Protein AF-A0A533WMK9-F1 (afdb_monomer_lite)

Sequence (135 aa):
MESVHTLSLPVVQEENVCLPLVINAVSKYWGIDLPMTEAIKIAKKYPGIKGSVLIEGVELAERHGLASVISNLSLKELRKMIDMGVPPIVILPGLRDVVQHASLVIGYDELERTIFHYIPEPDKIGAIPEEKFDK

Structure (mmCIF, N/CA/C/O backbone):
data_AF-A0A533WMK9-F1
#
_entry.id   AF-A0A533WMK9-F1
#
loop_
_atom_site.group_PDB
_atom_site.id
_atom_site.type_symbol
_atom_site.label_atom_id
_atom_site.label_alt_id
_atom_site.label_comp_id
_atom_site.label_asym_id
_atom_site.label_entity_id
_atom_site.label_seq_id
_atom_site.pdbx_PDB_ins_code
_atom_site.Cartn_x
_atom_site.Cartn_y
_atom_site.Cartn_z
_atom_site.occupancy
_atom_site.B_iso_or_equiv
_atom_site.auth_seq_id
_atom_site.auth_comp_id
_atom_site.auth_asym_id
_atom_site.auth_atom_id
_atom_site.pdbx_PDB_model_num
ATOM 1 N N . MET A 1 1 ? -10.144 -8.126 22.663 1.00 56.22 1 MET A N 1
ATOM 2 C CA . MET A 1 1 ? -9.870 -7.755 21.263 1.00 56.22 1 MET A CA 1
ATOM 3 C C . MET A 1 1 ? -8.768 -6.729 21.320 1.00 56.22 1 MET A C 1
ATOM 5 O O . MET A 1 1 ? -8.834 -5.867 22.191 1.00 56.22 1 MET A O 1
ATOM 9 N N . GLU A 1 2 ? -7.721 -6.902 20.523 1.00 69.50 2 GLU A N 1
ATOM 10 C CA . GLU A 1 2 ? -6.694 -5.869 20.386 1.00 69.50 2 GLU A CA 1
ATOM 11 C C . GLU A 1 2 ? -7.367 -4.625 19.791 1.00 69.50 2 GLU A C 1
ATOM 13 O O . GLU A 1 2 ? -8.202 -4.752 18.905 1.00 69.50 2 GLU A O 1
ATOM 18 N N . SER A 1 3 ? -7.108 -3.441 20.345 1.00 86.38 3 SER A N 1
ATOM 19 C CA . SER A 1 3 ? -7.673 -2.179 19.837 1.00 86.38 3 SER A CA 1
ATOM 20 C C . SER A 1 3 ? -6.887 -1.620 18.653 1.00 86.38 3 SER A C 1
ATOM 22 O O . SER A 1 3 ? -7.354 -0.712 17.968 1.00 86.38 3 SER A O 1
ATOM 24 N N . VAL A 1 4 ? -5.685 -2.156 18.443 1.00 93.56 4 VAL A N 1
ATOM 25 C CA . VAL A 1 4 ? -4.731 -1.771 17.411 1.00 93.56 4 VAL A CA 1
ATOM 26 C C . VAL A 1 4 ? -4.588 -2.938 16.454 1.00 93.56 4 VAL A C 1
ATOM 28 O O . VAL A 1 4 ? -4.232 -4.038 16.864 1.00 93.56 4 VAL A O 1
ATOM 31 N N . HIS A 1 5 ? -4.853 -2.679 15.182 1.00 95.69 5 HIS A N 1
ATOM 32 C CA . HIS A 1 5 ? -4.742 -3.655 14.109 1.00 95.69 5 HIS A CA 1
ATOM 33 C C . HIS A 1 5 ? -3.706 -3.143 13.117 1.00 95.69 5 HIS A C 1
ATOM 35 O O . HIS A 1 5 ? -3.853 -2.038 12.594 1.00 95.69 5 HIS A O 1
ATOM 41 N N . THR A 1 6 ? -2.648 -3.915 12.864 1.00 95.06 6 THR A N 1
ATOM 42 C CA . THR A 1 6 ? -1.576 -3.524 11.940 1.00 95.06 6 THR A CA 1
ATOM 43 C C . THR A 1 6 ? -1.078 -4.695 11.101 1.00 95.06 6 THR A C 1
ATOM 45 O O . THR A 1 6 ? -1.020 -5.842 11.539 1.00 95.06 6 THR A O 1
ATOM 48 N N . LEU A 1 7 ? -0.691 -4.382 9.869 1.00 95.44 7 LEU A N 1
ATOM 49 C CA . LEU A 1 7 ? -0.031 -5.271 8.929 1.00 95.44 7 LEU A CA 1
ATOM 50 C C . LEU A 1 7 ? 1.461 -4.947 8.913 1.00 95.44 7 LEU A C 1
ATOM 52 O O . LEU A 1 7 ? 1.860 -3.784 8.830 1.00 95.44 7 LEU A O 1
ATOM 56 N N . SER A 1 8 ? 2.293 -5.985 8.968 1.00 92.44 8 SER A N 1
ATOM 57 C CA . SER A 1 8 ? 3.740 -5.842 8.817 1.00 92.44 8 SER A CA 1
ATOM 58 C C . SER A 1 8 ? 4.096 -5.860 7.335 1.00 92.44 8 SER A C 1
ATOM 60 O O . SER A 1 8 ? 3.873 -6.860 6.651 1.00 92.44 8 SER A O 1
ATOM 62 N N . LEU A 1 9 ? 4.615 -4.740 6.832 1.00 92.81 9 LEU A N 1
ATOM 63 C CA . LEU A 1 9 ? 5.052 -4.602 5.447 1.00 92.81 9 LEU A CA 1
ATOM 64 C C . LEU A 1 9 ? 6.577 -4.478 5.370 1.00 92.81 9 LEU A C 1
ATOM 66 O O . LEU A 1 9 ? 7.196 -3.904 6.268 1.00 92.81 9 LEU A O 1
ATOM 70 N N . PRO A 1 10 ? 7.195 -4.972 4.285 1.00 92.31 10 PRO A N 1
ATOM 71 C CA . PRO A 1 10 ? 8.627 -4.827 4.080 1.00 92.31 10 PRO A CA 1
ATOM 72 C C . PRO A 1 10 ? 9.009 -3.359 3.863 1.00 92.31 10 PRO A C 1
ATOM 74 O O . PRO A 1 10 ? 8.262 -2.584 3.262 1.00 92.31 10 PRO A O 1
ATOM 77 N N . VAL A 1 11 ? 10.207 -2.978 4.307 1.00 91.12 11 VAL A N 1
ATOM 78 C CA . VAL A 1 11 ? 10.791 -1.664 3.998 1.00 91.12 11 VAL A CA 1
ATOM 79 C C . VAL A 1 11 ? 11.280 -1.666 2.550 1.00 91.12 11 VAL A C 1
ATOM 81 O O . VAL A 1 11 ? 12.059 -2.534 2.155 1.00 91.12 11 VAL A O 1
ATOM 84 N N . VAL A 1 12 ? 10.832 -0.690 1.760 1.00 91.06 12 VAL A N 1
ATOM 85 C CA . VAL A 1 12 ? 11.172 -0.563 0.340 1.00 91.06 12 VAL A CA 1
ATOM 86 C C . VAL A 1 12 ? 11.803 0.795 0.077 1.00 91.06 12 VAL A C 1
ATOM 88 O O . VAL A 1 12 ? 11.227 1.820 0.418 1.00 91.06 12 VAL A O 1
ATOM 91 N N . GLN A 1 13 ? 12.980 0.795 -0.550 1.00 84.88 13 GLN A N 1
ATOM 92 C CA . GLN A 1 13 ? 13.720 2.018 -0.902 1.00 84.88 13 GLN A CA 1
ATOM 93 C C . GLN A 1 13 ? 13.758 2.276 -2.413 1.00 84.88 13 GLN A C 1
ATOM 95 O O . GLN A 1 13 ? 14.160 3.346 -2.859 1.00 84.88 13 GLN A O 1
ATOM 100 N N . GLU A 1 14 ? 13.364 1.285 -3.208 1.00 84.50 14 GLU A N 1
ATOM 101 C CA . GLU A 1 14 ? 13.400 1.358 -4.660 1.00 84.50 14 GLU A CA 1
ATOM 102 C C . GLU A 1 14 ? 12.060 1.853 -5.199 1.00 84.50 14 GLU A C 1
ATOM 104 O O . GLU A 1 14 ? 11.026 1.202 -5.024 1.00 84.50 14 GLU A O 1
ATOM 109 N N . GLU A 1 15 ? 12.094 2.980 -5.904 1.00 86.19 15 GLU A N 1
ATOM 110 C CA . GLU A 1 15 ? 10.936 3.530 -6.595 1.00 86.19 15 GLU A CA 1
ATOM 111 C C . GLU A 1 15 ? 11.285 4.012 -8.002 1.00 86.19 15 GLU A C 1
ATOM 113 O O . GLU A 1 15 ? 12.430 4.318 -8.347 1.00 86.19 15 GLU A O 1
ATOM 118 N N . ASN A 1 16 ? 10.257 4.079 -8.833 1.00 89.38 16 ASN A N 1
ATOM 119 C CA . ASN A 1 16 ? 10.305 4.657 -10.158 1.00 89.38 16 ASN A CA 1
ATOM 120 C C . ASN A 1 16 ? 8.960 5.322 -10.455 1.00 89.38 16 ASN A C 1
ATOM 122 O O . ASN A 1 16 ? 7.935 4.952 -9.891 1.00 89.38 16 ASN A O 1
ATOM 126 N N . VAL A 1 17 ? 8.939 6.255 -11.404 1.00 87.88 17 VAL A N 1
ATOM 127 C CA . VAL A 1 17 ? 7.702 6.905 -11.859 1.00 87.88 17 VAL A CA 1
ATOM 128 C C . VAL A 1 17 ? 6.608 5.893 -12.255 1.00 87.88 17 VAL A C 1
ATOM 130 O O . VAL A 1 17 ? 5.436 6.139 -11.991 1.00 87.88 17 VAL A O 1
ATOM 133 N N . CYS A 1 18 ? 6.984 4.738 -12.816 1.00 90.81 18 CYS A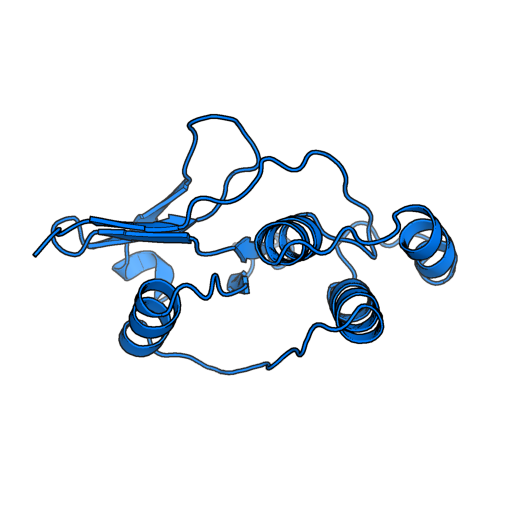 N 1
ATOM 134 C CA . CYS A 1 18 ? 6.093 3.632 -13.185 1.00 90.81 18 CYS A CA 1
ATOM 135 C C . CYS A 1 18 ? 6.141 2.443 -12.206 1.00 90.81 18 CYS A C 1
ATOM 137 O O . CYS A 1 18 ? 5.456 1.454 -12.426 1.00 90.81 18 CYS A O 1
ATOM 139 N N . LEU A 1 19 ? 6.925 2.524 -11.127 1.00 91.81 19 LEU A N 1
ATOM 140 C CA . LEU A 1 19 ? 6.864 1.597 -9.991 1.00 91.81 19 LEU A CA 1
ATOM 141 C C . LEU A 1 19 ? 6.879 2.415 -8.694 1.00 91.81 19 LEU A C 1
ATOM 143 O O . LEU A 1 19 ? 7.922 2.529 -8.043 1.00 91.81 19 LEU A O 1
ATOM 147 N N . PRO A 1 20 ? 5.743 3.045 -8.346 1.00 92.25 20 PRO A N 1
ATOM 148 C CA . PRO A 1 20 ? 5.642 3.837 -7.134 1.00 92.25 20 PRO A CA 1
ATOM 149 C C . PRO A 1 20 ? 5.888 2.975 -5.905 1.00 92.25 20 PRO A C 1
ATOM 151 O O . PRO A 1 20 ? 5.534 1.792 -5.873 1.00 92.25 20 PRO A O 1
ATOM 154 N N . LEU A 1 21 ? 6.423 3.597 -4.863 1.00 92.94 21 LEU A N 1
ATOM 155 C CA . LEU A 1 21 ? 6.811 2.911 -3.640 1.00 92.94 21 LEU A CA 1
ATOM 156 C C . LEU A 1 21 ? 5.665 2.087 -3.021 1.00 92.94 21 LEU A C 1
ATOM 158 O O . LEU A 1 21 ? 5.880 0.948 -2.615 1.00 92.94 21 LEU A O 1
ATOM 162 N N . VAL A 1 22 ? 4.434 2.610 -3.034 1.00 94.00 22 VAL A N 1
ATOM 163 C CA . VAL A 1 22 ? 3.246 1.900 -2.521 1.00 94.00 22 VAL A CA 1
ATOM 164 C C . VAL A 1 22 ? 2.929 0.613 -3.290 1.00 94.00 22 VAL A C 1
ATOM 166 O O . VAL A 1 22 ? 2.542 -0.378 -2.679 1.00 94.00 22 VAL A O 1
ATOM 169 N N . ILE A 1 23 ? 3.142 0.588 -4.610 1.00 95.69 23 ILE A N 1
ATOM 170 C CA . ILE A 1 23 ? 2.934 -0.611 -5.437 1.00 95.69 23 ILE A CA 1
ATOM 171 C C . ILE A 1 23 ? 4.020 -1.641 -5.137 1.00 95.69 23 ILE A C 1
ATOM 173 O O . ILE A 1 23 ? 3.726 -2.824 -4.966 1.00 95.69 23 ILE A O 1
ATOM 177 N N . ASN A 1 24 ? 5.273 -1.193 -5.034 1.00 95.69 24 ASN A N 1
ATOM 178 C CA . ASN A 1 24 ? 6.399 -2.071 -4.731 1.00 95.69 24 ASN A CA 1
ATOM 179 C C . ASN A 1 24 ? 6.260 -2.691 -3.324 1.00 95.69 24 ASN A C 1
ATOM 181 O O . ASN A 1 24 ? 6.438 -3.895 -3.154 1.00 95.69 24 ASN A O 1
ATOM 185 N N . ALA A 1 25 ? 5.845 -1.897 -2.331 1.00 95.56 25 ALA A N 1
ATOM 186 C CA . ALA A 1 25 ? 5.595 -2.360 -0.967 1.00 95.56 25 ALA A CA 1
ATOM 187 C C . ALA A 1 25 ? 4.470 -3.406 -0.890 1.00 95.56 25 ALA A C 1
ATOM 189 O O . ALA A 1 25 ? 4.673 -4.463 -0.293 1.00 95.56 25 ALA A O 1
ATOM 190 N N . VAL A 1 26 ? 3.319 -3.161 -1.534 1.00 96.06 26 VAL A N 1
ATOM 191 C CA . VAL A 1 26 ? 2.221 -4.148 -1.598 1.00 96.06 26 VAL A CA 1
ATOM 192 C C . VAL A 1 26 ? 2.648 -5.415 -2.332 1.00 96.06 26 VAL A C 1
ATOM 194 O O . VAL A 1 26 ? 2.317 -6.515 -1.900 1.00 96.06 26 VAL A O 1
ATOM 197 N N . SER A 1 27 ? 3.408 -5.291 -3.419 1.00 96.62 27 SER A N 1
ATOM 198 C CA . SER A 1 27 ? 3.845 -6.461 -4.188 1.00 96.62 27 SER A CA 1
ATOM 199 C C . SER A 1 27 ? 4.767 -7.353 -3.364 1.00 96.62 27 SER A C 1
ATOM 201 O O . SER A 1 27 ? 4.531 -8.556 -3.258 1.00 96.62 27 SER A O 1
ATOM 203 N N . LYS A 1 28 ? 5.746 -6.756 -2.675 1.00 96.12 28 LYS A N 1
ATOM 204 C CA . LYS A 1 28 ? 6.637 -7.491 -1.772 1.00 96.12 28 LYS A CA 1
ATOM 205 C C . LYS A 1 28 ? 5.905 -8.072 -0.562 1.00 96.12 28 LYS A C 1
ATOM 207 O O . LYS A 1 28 ? 6.271 -9.158 -0.123 1.00 96.12 28 LYS A O 1
ATOM 212 N N . TYR A 1 29 ? 4.869 -7.403 -0.047 1.00 96.31 29 TYR A N 1
ATOM 213 C CA . TYR A 1 29 ? 4.000 -7.961 0.999 1.00 96.31 29 TYR A CA 1
ATOM 214 C C . TYR A 1 29 ? 3.362 -9.291 0.562 1.00 96.31 29 TYR A C 1
ATOM 216 O O . TYR A 1 29 ? 3.304 -10.234 1.347 1.00 96.31 29 TYR A O 1
ATOM 224 N N . TRP A 1 30 ? 2.983 -9.407 -0.713 1.00 96.25 30 TRP A N 1
ATOM 225 C CA . TRP A 1 30 ? 2.472 -10.646 -1.310 1.00 96.25 30 TRP A CA 1
ATOM 226 C C . TRP A 1 30 ? 3.561 -11.594 -1.840 1.00 96.25 30 TRP A C 1
ATOM 228 O O . TRP A 1 30 ? 3.248 -12.578 -2.507 1.00 96.25 30 TRP A O 1
ATOM 238 N N . GLY A 1 31 ? 4.838 -11.330 -1.548 1.00 95.94 31 GLY A N 1
ATOM 239 C CA . GLY A 1 31 ? 5.958 -12.170 -1.980 1.00 95.94 31 GLY A CA 1
ATOM 240 C C . GLY A 1 31 ? 6.312 -12.043 -3.464 1.00 95.94 31 GLY A C 1
ATOM 241 O O . GLY A 1 31 ? 6.929 -12.950 -4.019 1.00 95.94 31 GLY A O 1
ATOM 242 N N . ILE A 1 32 ? 5.922 -10.943 -4.115 1.00 96.31 32 ILE A N 1
ATOM 243 C CA . ILE A 1 32 ? 6.196 -10.676 -5.530 1.00 96.31 32 ILE A CA 1
ATOM 244 C C . ILE A 1 32 ? 7.221 -9.548 -5.653 1.00 96.31 32 ILE A C 1
ATOM 246 O O . ILE A 1 32 ? 6.970 -8.404 -5.270 1.00 96.31 32 ILE A O 1
ATOM 250 N N . ASP A 1 33 ? 8.371 -9.866 -6.242 1.00 95.12 33 ASP A N 1
ATOM 251 C CA . ASP A 1 33 ? 9.398 -8.888 -6.594 1.00 95.12 33 ASP A CA 1
ATOM 252 C C . ASP A 1 33 ? 9.169 -8.367 -8.018 1.00 95.12 33 ASP A C 1
ATOM 254 O O . ASP A 1 33 ? 9.386 -9.076 -9.004 1.00 95.12 33 ASP A O 1
ATOM 258 N N . LEU A 1 34 ? 8.737 -7.109 -8.133 1.00 96.00 34 LEU A N 1
ATOM 259 C CA . LEU A 1 34 ? 8.524 -6.473 -9.432 1.00 96.00 34 LEU A CA 1
ATOM 260 C C . LEU A 1 34 ? 9.849 -6.003 -10.056 1.00 96.00 34 LEU A C 1
ATOM 262 O O . LEU A 1 34 ? 10.669 -5.371 -9.382 1.00 96.00 34 LEU A O 1
ATOM 266 N N . PRO A 1 35 ? 10.076 -6.250 -11.358 1.00 94.88 35 PRO A N 1
ATOM 267 C CA . PRO A 1 35 ? 11.337 -5.920 -12.004 1.00 94.88 35 PRO A CA 1
ATOM 268 C C . PRO A 1 35 ? 11.477 -4.413 -12.253 1.00 94.88 35 PRO A C 1
ATOM 270 O O . PRO A 1 35 ? 10.914 -3.856 -13.197 1.00 94.88 35 PRO A O 1
ATOM 273 N N . MET A 1 36 ? 12.354 -3.756 -11.486 1.00 94.06 36 MET A N 1
ATOM 274 C CA . MET A 1 36 ? 12.690 -2.335 -11.672 1.00 94.06 36 MET A CA 1
ATOM 275 C C . MET A 1 36 ? 13.158 -2.012 -13.104 1.00 94.06 36 MET A C 1
ATOM 277 O O . MET A 1 36 ? 12.880 -0.946 -13.652 1.00 94.06 36 MET A O 1
ATOM 281 N N . THR A 1 37 ? 13.839 -2.956 -13.761 1.00 95.56 37 THR A N 1
ATOM 282 C CA . THR A 1 37 ? 14.294 -2.786 -15.151 1.00 95.56 37 THR A CA 1
ATOM 283 C C . THR A 1 37 ? 13.146 -2.628 -16.149 1.00 95.56 37 THR A C 1
ATOM 285 O O . THR A 1 37 ? 13.317 -1.950 -17.164 1.00 95.56 37 THR A O 1
ATOM 288 N N . GLU A 1 38 ? 11.984 -3.223 -15.881 1.00 94.94 38 GLU A N 1
ATOM 289 C CA . GLU A 1 38 ? 10.787 -3.051 -16.699 1.00 94.94 38 GLU A CA 1
ATOM 290 C C . GLU A 1 38 ? 10.145 -1.690 -16.437 1.00 94.94 38 GLU A C 1
ATOM 292 O O . GLU A 1 38 ? 9.909 -0.945 -17.389 1.00 94.94 38 GLU A O 1
ATOM 297 N N . ALA A 1 39 ? 9.995 -1.309 -15.166 1.00 94.12 39 ALA A N 1
ATOM 298 C CA . ALA A 1 39 ? 9.487 0.006 -14.782 1.00 94.12 39 ALA A CA 1
ATOM 299 C C . ALA A 1 39 ? 10.302 1.147 -15.421 1.00 94.12 39 ALA A C 1
ATOM 301 O O . ALA A 1 39 ? 9.737 2.052 -16.031 1.00 94.12 39 ALA A O 1
ATOM 302 N N . ILE A 1 40 ? 11.638 1.054 -15.406 1.00 94.12 40 ILE A N 1
ATOM 303 C CA . ILE A 1 40 ? 12.534 2.024 -16.062 1.00 94.12 40 ILE A CA 1
ATOM 304 C C . ILE A 1 40 ? 12.311 2.081 -17.582 1.00 94.12 40 ILE A C 1
ATOM 306 O O . ILE A 1 40 ? 12.421 3.150 -18.186 1.00 94.12 40 ILE A O 1
ATOM 310 N N . LYS A 1 41 ? 12.021 0.950 -18.239 1.00 95.44 41 LYS A N 1
ATOM 311 C CA . LYS A 1 41 ? 11.725 0.932 -19.682 1.00 95.44 41 LYS A CA 1
ATOM 312 C C . LYS A 1 41 ? 10.380 1.590 -19.977 1.00 95.44 41 LYS A C 1
ATOM 314 O O . LYS A 1 41 ? 10.309 2.374 -20.921 1.00 95.44 41 LYS A O 1
ATOM 319 N N . ILE A 1 42 ? 9.353 1.296 -19.179 1.00 93.88 42 ILE A N 1
ATOM 320 C CA . ILE A 1 42 ? 8.016 1.892 -19.301 1.00 93.88 42 ILE A CA 1
ATOM 321 C C . ILE A 1 42 ? 8.094 3.409 -19.087 1.00 93.88 42 ILE A C 1
ATOM 323 O O . ILE A 1 42 ? 7.575 4.166 -19.906 1.00 93.88 42 ILE A O 1
ATOM 327 N N . ALA A 1 43 ? 8.850 3.858 -18.082 1.00 93.75 43 ALA A N 1
ATOM 328 C CA . ALA A 1 43 ? 9.053 5.268 -17.749 1.00 93.75 43 ALA A CA 1
ATOM 329 C C . ALA A 1 43 ? 9.553 6.127 -18.922 1.00 93.75 43 ALA A C 1
ATOM 331 O O . ALA A 1 43 ? 9.254 7.317 -18.993 1.00 93.75 43 ALA A O 1
ATOM 332 N N . LYS A 1 44 ? 10.265 5.536 -19.894 1.00 94.12 44 LYS A N 1
ATOM 333 C CA . LYS A 1 44 ? 10.720 6.245 -21.105 1.00 94.12 44 LYS A CA 1
ATOM 334 C C . LYS A 1 44 ? 9.568 6.781 -21.962 1.00 94.12 44 LYS A C 1
ATOM 336 O O . LYS A 1 44 ? 9.787 7.714 -22.728 1.00 94.12 44 LYS A O 1
ATOM 341 N N . LYS A 1 45 ? 8.360 6.216 -21.838 1.00 93.44 45 LYS A N 1
ATOM 342 C CA . LYS A 1 45 ? 7.142 6.698 -22.512 1.00 93.44 45 LYS A CA 1
ATOM 343 C C . LYS A 1 45 ? 6.595 7.993 -21.897 1.00 93.44 45 LYS A C 1
ATOM 345 O O . LYS A 1 45 ? 5.787 8.661 -22.533 1.00 93.44 45 LYS A O 1
ATOM 350 N N . TYR A 1 46 ? 7.050 8.356 -20.696 1.00 90.62 46 TYR A N 1
ATOM 351 C CA . TYR A 1 46 ? 6.538 9.466 -19.889 1.00 90.62 46 TYR A CA 1
ATOM 352 C C . TYR A 1 46 ? 7.617 10.532 -19.615 1.00 90.62 46 TYR A C 1
ATOM 354 O O . TYR A 1 46 ? 7.937 10.815 -18.456 1.00 90.62 46 TYR A O 1
ATOM 362 N N . PRO A 1 47 ? 8.224 11.137 -20.655 1.00 88.62 47 PRO A N 1
ATOM 363 C CA . PRO A 1 47 ? 9.284 12.118 -20.459 1.00 88.62 47 PRO A CA 1
ATOM 364 C C . PRO A 1 47 ? 8.761 13.361 -19.726 1.00 88.62 47 PRO A C 1
ATOM 366 O O . PRO A 1 47 ? 7.735 13.930 -20.087 1.00 88.62 47 PRO A O 1
ATOM 369 N N . GLY A 1 48 ? 9.491 13.808 -18.701 1.00 84.06 48 GLY A N 1
ATOM 370 C CA . GLY A 1 48 ? 9.190 15.049 -17.975 1.00 84.06 48 GLY A CA 1
ATOM 371 C C . GLY A 1 48 ? 8.085 14.949 -16.918 1.00 84.06 48 GLY A C 1
ATOM 372 O O . GLY A 1 48 ? 7.816 15.941 -16.237 1.00 84.06 48 GLY A O 1
ATOM 373 N N . ILE A 1 49 ? 7.481 13.774 -16.726 1.00 85.69 49 ILE A N 1
ATOM 374 C CA . ILE A 1 49 ? 6.564 13.531 -15.612 1.00 85.69 49 ILE A CA 1
ATOM 375 C C . ILE A 1 49 ? 7.364 13.426 -14.307 1.00 85.69 49 ILE A C 1
ATOM 377 O O . ILE A 1 49 ? 8.317 12.658 -14.207 1.00 85.69 49 ILE A O 1
ATOM 381 N N . LYS A 1 50 ? 6.974 14.222 -13.304 1.00 75.31 50 LYS A N 1
ATOM 382 C CA . LYS A 1 50 ? 7.613 14.256 -11.975 1.00 75.31 50 LYS A CA 1
ATOM 383 C C . LYS A 1 50 ? 6.867 13.449 -10.907 1.00 75.31 50 LYS A C 1
ATOM 385 O O . LYS A 1 50 ? 7.423 13.212 -9.843 1.00 75.31 50 LYS A O 1
ATOM 390 N N . GLY A 1 51 ? 5.611 13.084 -11.165 1.00 77.50 51 GLY A N 1
ATOM 391 C CA . GLY A 1 51 ? 4.758 12.329 -10.244 1.00 77.50 51 GLY A CA 1
ATOM 392 C C . GLY A 1 51 ? 4.585 10.878 -10.678 1.00 77.50 51 GLY A C 1
ATOM 393 O O . GLY A 1 51 ? 4.878 10.530 -11.812 1.00 77.50 51 GLY A O 1
ATOM 394 N N . SER A 1 52 ? 4.080 10.032 -9.789 1.00 85.19 52 SER A N 1
ATOM 395 C CA . SER A 1 52 ? 3.828 8.621 -10.098 1.00 85.19 52 SER A CA 1
ATOM 396 C C . SER A 1 52 ? 2.783 8.441 -11.208 1.00 85.19 52 SER A C 1
ATOM 398 O O . SER A 1 52 ? 1.694 9.007 -11.138 1.00 85.19 52 SER A O 1
ATOM 400 N N . VAL A 1 53 ? 3.072 7.583 -12.188 1.00 91.44 53 VAL A N 1
ATOM 401 C CA . VAL A 1 53 ? 2.091 7.042 -13.137 1.00 91.44 53 VAL A CA 1
ATOM 402 C C . VAL A 1 53 ? 1.555 5.738 -12.548 1.00 91.44 53 VAL A C 1
ATOM 404 O O . VAL A 1 53 ? 1.978 4.644 -12.912 1.00 91.44 53 VAL A O 1
ATOM 407 N N . LEU A 1 54 ? 0.648 5.866 -11.575 1.00 91.56 54 LEU A N 1
ATOM 408 C CA . LEU A 1 54 ? 0.195 4.748 -10.739 1.00 91.56 54 LEU A CA 1
ATOM 409 C C . LEU A 1 54 ? -0.350 3.566 -11.552 1.00 91.56 54 LEU A C 1
ATOM 411 O O . LEU A 1 54 ? -0.076 2.420 -11.212 1.00 91.56 54 LEU A O 1
ATOM 415 N N . ILE A 1 55 ? -1.071 3.845 -12.642 1.00 92.88 55 ILE A N 1
ATOM 416 C CA . ILE A 1 55 ? -1.679 2.808 -13.481 1.00 92.88 55 ILE A CA 1
ATOM 417 C C . ILE A 1 55 ? -0.645 1.894 -14.156 1.00 92.88 55 ILE A C 1
ATOM 419 O O . ILE A 1 55 ? -0.919 0.715 -14.328 1.00 92.88 55 ILE A O 1
ATOM 423 N N . GLU A 1 56 ? 0.554 2.395 -14.471 1.00 95.31 56 GLU A N 1
ATOM 424 C CA . GLU A 1 56 ? 1.645 1.562 -15.004 1.00 95.31 56 GLU A CA 1
ATOM 425 C C . GLU A 1 56 ? 2.207 0.633 -13.924 1.00 95.31 56 GLU A C 1
ATOM 427 O O . GLU A 1 56 ? 2.527 -0.518 -14.196 1.00 95.31 56 GLU A O 1
ATOM 432 N N . GLY A 1 57 ? 2.273 1.100 -12.673 1.00 94.94 57 GLY A N 1
ATOM 433 C CA . GLY A 1 57 ? 2.646 0.243 -11.549 1.00 94.94 57 GLY A CA 1
ATOM 434 C C . GLY A 1 57 ? 1.613 -0.858 -11.305 1.00 94.94 57 GLY A C 1
ATOM 435 O O . GLY A 1 57 ? 1.983 -2.004 -11.056 1.00 94.94 57 GLY A O 1
ATOM 436 N N . VAL A 1 58 ? 0.324 -0.522 -11.409 1.00 95.88 58 VAL A N 1
ATOM 437 C CA . VAL A 1 58 ? -0.774 -1.494 -11.302 1.00 95.88 58 VAL A CA 1
ATOM 438 C C . VAL A 1 58 ? -0.705 -2.525 -12.431 1.00 95.88 58 VAL A C 1
ATOM 440 O O . VAL A 1 58 ? -0.725 -3.717 -12.146 1.00 95.88 58 VAL A O 1
ATOM 443 N N . GLU A 1 59 ? -0.551 -2.096 -13.686 1.00 96.50 59 GLU A N 1
ATOM 444 C CA . GLU A 1 59 ? -0.408 -3.006 -14.835 1.00 96.50 59 GLU A CA 1
ATOM 445 C C . GLU A 1 59 ? 0.798 -3.941 -14.676 1.00 96.50 59 GLU A C 1
ATOM 447 O O . GLU A 1 59 ? 0.682 -5.151 -14.894 1.00 96.50 59 GLU A O 1
ATOM 452 N N . LEU A 1 60 ? 1.932 -3.406 -14.212 1.00 96.75 60 LEU A N 1
ATOM 453 C CA . LEU A 1 60 ? 3.134 -4.193 -13.962 1.00 96.75 60 LEU A CA 1
ATOM 454 C C . LEU A 1 60 ? 2.885 -5.265 -12.895 1.00 96.75 60 LEU A C 1
ATOM 456 O O . LEU A 1 60 ? 3.281 -6.418 -13.080 1.00 96.75 60 LEU A O 1
ATOM 460 N N . ALA A 1 61 ? 2.212 -4.897 -11.803 1.00 96.81 61 ALA A N 1
ATOM 461 C CA . ALA A 1 61 ? 1.829 -5.810 -10.733 1.00 96.81 61 ALA A CA 1
ATOM 462 C C . ALA A 1 61 ? 0.891 -6.922 -11.234 1.00 96.81 61 ALA A C 1
ATOM 464 O O . ALA A 1 61 ? 1.111 -8.099 -10.938 1.00 96.81 61 ALA A O 1
ATOM 465 N N . GLU A 1 62 ? -0.114 -6.576 -12.042 1.00 97.31 62 GLU A N 1
ATOM 466 C CA . GLU A 1 62 ? -1.062 -7.545 -12.601 1.00 97.31 62 GLU A CA 1
ATOM 467 C C . GLU A 1 62 ? -0.389 -8.548 -13.538 1.00 97.31 62 GLU A C 1
ATOM 469 O O . GLU A 1 62 ? -0.624 -9.756 -13.456 1.00 97.31 62 GLU A O 1
ATOM 474 N N . ARG A 1 63 ? 0.546 -8.079 -14.372 1.00 97.00 63 ARG A N 1
ATOM 475 C CA . ARG A 1 63 ? 1.356 -8.953 -15.233 1.00 97.00 63 ARG A CA 1
ATOM 476 C C . ARG A 1 63 ? 2.237 -9.934 -14.462 1.00 97.00 63 ARG A C 1
ATOM 478 O O . ARG A 1 63 ? 2.691 -10.913 -15.051 1.00 97.00 63 ARG A O 1
ATOM 485 N N . HIS A 1 64 ? 2.457 -9.687 -13.173 1.00 97.31 64 HIS A N 1
ATOM 486 C CA . HIS A 1 64 ? 3.245 -10.531 -12.278 1.00 97.31 64 HIS A CA 1
ATOM 487 C C . HIS A 1 64 ? 2.378 -11.337 -11.298 1.00 97.31 64 HIS A C 1
ATOM 489 O O . HIS A 1 64 ? 2.894 -11.886 -10.328 1.00 97.31 64 HIS A O 1
ATOM 495 N N . GLY A 1 65 ? 1.078 -11.474 -11.579 1.00 96.00 65 GLY A N 1
ATOM 496 C CA . GLY A 1 65 ? 0.195 -12.409 -10.878 1.00 96.00 65 GLY A CA 1
ATOM 497 C C . GLY A 1 65 ? -0.633 -11.798 -9.752 1.00 96.00 65 GLY A C 1
ATOM 498 O O . GLY A 1 65 ? -1.319 -12.539 -9.048 1.00 96.00 65 GLY A O 1
ATOM 499 N N . LEU A 1 66 ? -0.608 -10.473 -9.590 1.00 96.38 66 LEU A N 1
ATOM 500 C CA . LEU A 1 66 ? -1.571 -9.776 -8.741 1.00 96.38 66 LEU A CA 1
ATOM 501 C C . LEU A 1 66 ? -2.867 -9.486 -9.504 1.00 96.38 66 LEU A C 1
ATOM 503 O O . LEU A 1 66 ? -2.923 -9.522 -10.729 1.00 96.38 66 LEU A O 1
ATOM 507 N N . ALA A 1 67 ? -3.925 -9.193 -8.759 1.00 95.00 67 ALA A N 1
ATOM 508 C CA . ALA A 1 67 ? -5.158 -8.645 -9.300 1.00 95.00 67 ALA A CA 1
ATOM 509 C C . ALA A 1 67 ? -5.415 -7.302 -8.623 1.00 95.00 67 ALA A C 1
ATOM 511 O O . ALA A 1 67 ? -5.226 -7.179 -7.409 1.00 95.00 67 ALA A O 1
ATOM 512 N N . SER A 1 68 ? -5.847 -6.306 -9.391 1.00 92.00 68 SER A N 1
ATOM 513 C CA . SER A 1 68 ? -6.209 -5.004 -8.848 1.00 92.00 68 SER A CA 1
ATOM 514 C C . SER A 1 68 ? -7.716 -4.770 -8.900 1.00 92.00 68 SER A C 1
ATOM 516 O O . SER A 1 68 ? -8.440 -5.306 -9.740 1.00 92.00 68 SER A O 1
ATOM 518 N N . VAL A 1 69 ? -8.208 -3.963 -7.962 1.00 93.75 69 VAL A N 1
ATOM 519 C CA . VAL A 1 69 ? -9.580 -3.461 -7.968 1.00 93.75 69 VAL A CA 1
ATOM 520 C C . VAL A 1 69 ? -9.578 -2.023 -7.472 1.00 93.75 69 VAL A C 1
ATOM 522 O O . VAL A 1 69 ? -8.931 -1.698 -6.477 1.00 93.75 69 VAL A O 1
ATOM 525 N N . ILE A 1 70 ? -10.299 -1.154 -8.177 1.00 93.12 70 ILE A N 1
ATOM 526 C CA . ILE A 1 70 ? -10.517 0.232 -7.767 1.00 93.12 70 ILE A CA 1
ATOM 527 C C . ILE A 1 70 ? -11.931 0.312 -7.202 1.00 93.12 70 ILE A C 1
ATOM 529 O O . ILE A 1 70 ? -12.905 0.125 -7.930 1.00 93.12 70 ILE A O 1
ATOM 533 N N . SER A 1 71 ? -12.030 0.600 -5.907 1.00 92.19 71 SER A N 1
ATOM 534 C CA . SER A 1 71 ? -13.296 0.662 -5.177 1.00 92.19 71 SER A CA 1
ATOM 535 C C . SER A 1 71 ? -13.354 1.917 -4.318 1.00 92.19 71 SER A C 1
ATOM 537 O O . SER A 1 71 ? -12.338 2.364 -3.789 1.00 92.19 71 SER A O 1
ATOM 539 N N . ASN A 1 72 ? -14.556 2.466 -4.148 1.00 92.44 72 ASN A N 1
ATOM 540 C CA . ASN A 1 72 ? -14.828 3.458 -3.116 1.00 92.44 72 ASN A CA 1
ATOM 541 C C . ASN A 1 72 ? -15.238 2.708 -1.842 1.00 92.44 72 ASN A C 1
ATOM 543 O O . ASN A 1 72 ? -16.166 1.902 -1.891 1.00 92.44 72 ASN A O 1
ATOM 547 N N . LEU A 1 73 ? -14.508 2.922 -0.749 1.00 91.62 73 LEU A N 1
ATOM 548 C CA . LEU A 1 73 ? -14.690 2.210 0.512 1.00 91.62 73 LEU A CA 1
ATOM 549 C C . LEU A 1 73 ? -15.076 3.196 1.610 1.00 91.62 73 LEU A C 1
ATOM 551 O O . LEU A 1 73 ? -14.456 4.247 1.757 1.00 91.62 73 LEU A O 1
ATOM 555 N N . SER A 1 74 ? -16.037 2.809 2.441 1.00 94.94 74 SER A N 1
ATOM 556 C CA . SER A 1 74 ? -16.225 3.427 3.753 1.00 94.94 74 SER A CA 1
ATOM 557 C C . SER A 1 74 ? -15.066 3.079 4.693 1.00 94.94 74 SER A C 1
ATOM 559 O O . SER A 1 74 ? -14.403 2.051 4.534 1.00 94.94 74 SER A O 1
ATOM 561 N N . LEU A 1 75 ? -14.874 3.864 5.758 1.00 94.38 75 LEU A N 1
ATOM 562 C CA . LEU A 1 75 ? -13.911 3.539 6.821 1.00 94.38 75 LEU A CA 1
ATOM 563 C C . LEU A 1 75 ? -14.110 2.133 7.406 1.00 94.38 75 LEU A C 1
ATOM 565 O O . LEU A 1 75 ? -13.144 1.445 7.726 1.00 94.38 75 LEU A O 1
ATOM 569 N N . LYS A 1 76 ? -15.362 1.681 7.528 1.00 94.81 76 LYS A N 1
ATOM 570 C CA . LYS A 1 76 ? -15.678 0.337 8.025 1.00 94.81 76 LYS A CA 1
ATOM 571 C C . LYS A 1 76 ? -15.178 -0.753 7.074 1.00 94.81 76 LYS A C 1
ATOM 573 O O . LYS A 1 76 ? -14.660 -1.770 7.525 1.00 94.81 76 LYS A O 1
ATOM 578 N N . GLU A 1 77 ? -15.341 -0.557 5.769 1.00 96.19 77 GLU A N 1
ATOM 579 C CA . GLU A 1 77 ? -14.852 -1.498 4.757 1.00 96.19 77 GLU A CA 1
ATOM 580 C C . GLU A 1 77 ? -13.328 -1.468 4.657 1.00 96.19 77 GLU A C 1
ATOM 582 O O . GLU A 1 77 ? -12.716 -2.526 4.555 1.00 96.19 77 GLU A O 1
ATOM 587 N N . LEU A 1 78 ? -12.714 -0.287 4.780 1.00 95.44 78 LEU A N 1
ATOM 588 C CA . LEU A 1 78 ? -11.262 -0.131 4.858 1.00 95.44 78 LEU A CA 1
ATOM 589 C C . LEU A 1 78 ? -10.674 -0.965 6.007 1.00 95.44 78 LEU A C 1
ATOM 591 O O . LEU A 1 78 ? -9.752 -1.743 5.782 1.00 95.44 78 LEU A O 1
ATOM 595 N N . ARG A 1 79 ? -11.241 -0.863 7.217 1.00 95.69 79 ARG A N 1
ATOM 596 C CA . ARG A 1 79 ? -10.814 -1.669 8.378 1.00 95.69 79 ARG A CA 1
ATOM 597 C C . ARG A 1 79 ? -10.962 -3.160 8.129 1.00 95.69 79 ARG A C 1
ATOM 599 O O . ARG A 1 79 ? -10.029 -3.913 8.370 1.00 95.69 79 ARG A O 1
ATOM 606 N N . LYS A 1 80 ? -12.088 -3.571 7.541 1.00 95.75 80 LYS A N 1
ATOM 607 C CA . LYS A 1 80 ? -12.318 -4.974 7.185 1.00 95.75 80 LYS A CA 1
ATOM 608 C C . LYS A 1 80 ? -11.252 -5.511 6.221 1.00 95.75 80 LYS A C 1
ATOM 610 O O . LYS A 1 80 ? -10.872 -6.669 6.340 1.00 95.75 80 LYS A O 1
ATOM 615 N N . MET A 1 81 ? -10.764 -4.698 5.282 1.00 95.69 81 MET A N 1
ATOM 616 C CA . MET A 1 81 ? -9.662 -5.097 4.395 1.00 95.69 81 MET A CA 1
ATOM 617 C C . MET A 1 81 ? -8.375 -5.348 5.187 1.00 95.69 81 MET A C 1
ATOM 619 O O . MET A 1 81 ? -7.739 -6.382 4.992 1.00 95.69 81 MET A O 1
ATOM 623 N N . ILE A 1 82 ? -8.045 -4.461 6.133 1.00 96.56 82 ILE A N 1
ATOM 624 C CA . ILE A 1 82 ? -6.903 -4.636 7.043 1.00 96.56 82 ILE A CA 1
ATOM 625 C C . ILE A 1 82 ? -7.054 -5.914 7.874 1.00 96.56 82 ILE A C 1
ATOM 627 O O . ILE A 1 82 ? -6.123 -6.711 7.923 1.00 96.56 82 ILE A O 1
ATOM 631 N N . ASP A 1 83 ? -8.232 -6.162 8.451 1.00 96.06 83 ASP A N 1
ATOM 632 C CA . ASP A 1 83 ? -8.518 -7.376 9.231 1.00 96.06 83 ASP A CA 1
ATOM 633 C C . ASP A 1 83 ? -8.364 -8.662 8.413 1.00 96.06 83 ASP A C 1
ATOM 635 O O . ASP A 1 83 ? -8.024 -9.719 8.943 1.00 96.06 83 ASP A O 1
ATOM 639 N N . MET A 1 84 ? -8.612 -8.578 7.105 1.00 95.31 84 MET A N 1
ATOM 640 C CA . MET A 1 84 ? -8.432 -9.677 6.160 1.00 95.31 84 MET A CA 1
ATOM 641 C C . MET A 1 84 ? -6.979 -9.839 5.687 1.00 95.31 84 MET A C 1
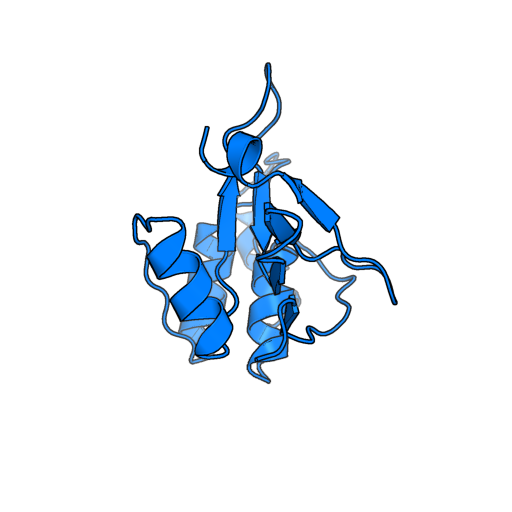ATOM 643 O O . MET A 1 84 ? -6.711 -10.720 4.871 1.00 95.31 84 MET A O 1
ATOM 647 N N . GLY A 1 85 ? -6.045 -9.014 6.165 1.00 96.00 85 GLY A N 1
ATOM 648 C CA . GLY A 1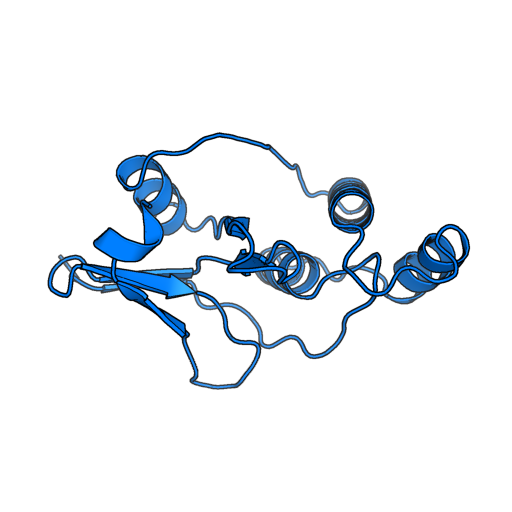 85 ? -4.651 -9.041 5.728 1.00 96.00 85 GLY A CA 1
ATOM 649 C C . GLY A 1 85 ? -4.416 -8.369 4.375 1.00 96.00 85 GLY A C 1
ATOM 650 O O . GLY A 1 85 ? -3.427 -8.660 3.714 1.00 96.00 85 GLY A O 1
ATOM 651 N N . VAL A 1 86 ? -5.322 -7.503 3.914 1.00 95.62 86 VAL A N 1
ATOM 652 C CA . VAL A 1 86 ? -5.191 -6.821 2.622 1.00 95.62 86 VAL A CA 1
ATOM 653 C C . VAL A 1 86 ? -4.837 -5.354 2.863 1.00 95.62 86 VAL A C 1
ATOM 655 O O . VAL A 1 86 ? -5.712 -4.614 3.305 1.00 95.62 86 VAL A O 1
ATOM 658 N N . PRO A 1 87 ? -3.601 -4.903 2.565 1.00 95.25 87 PRO A N 1
AT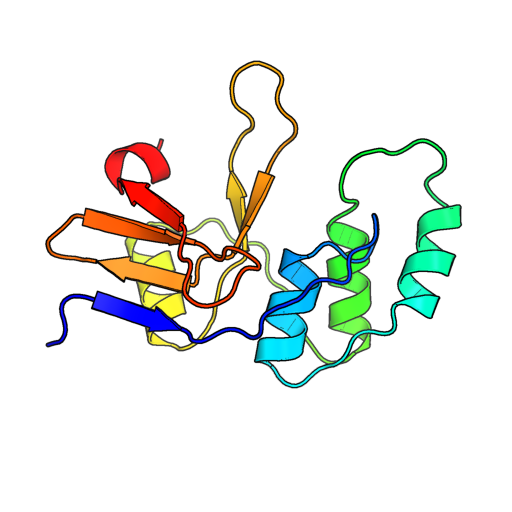OM 659 C CA . PRO A 1 87 ? -3.202 -3.506 2.730 1.00 95.25 87 PRO A CA 1
ATOM 660 C C . PRO A 1 87 ? -3.665 -2.665 1.520 1.00 95.25 87 PRO A C 1
ATOM 662 O O . PRO A 1 87 ? -3.121 -2.819 0.421 1.00 95.25 87 PRO A O 1
ATOM 665 N N . PRO A 1 88 ? -4.677 -1.788 1.658 1.00 96.06 88 PRO A N 1
ATOM 666 C CA . PRO A 1 88 ? -5.214 -1.032 0.539 1.00 96.06 88 PRO A CA 1
ATOM 667 C C . PRO A 1 88 ? -4.376 0.219 0.252 1.00 96.06 88 PRO A C 1
ATOM 669 O O . PRO A 1 88 ? -3.948 0.942 1.156 1.00 96.06 88 PRO A O 1
ATOM 672 N N . ILE A 1 89 ? -4.204 0.516 -1.036 1.00 95.81 89 ILE A N 1
ATOM 673 C CA . ILE A 1 89 ? -3.665 1.797 -1.497 1.00 95.81 89 ILE A CA 1
ATOM 674 C C . ILE A 1 89 ? -4.823 2.791 -1.576 1.00 95.81 89 ILE A C 1
ATOM 676 O O . ILE A 1 89 ? -5.795 2.569 -2.296 1.00 95.81 89 ILE A O 1
ATOM 680 N N . VAL A 1 90 ? -4.709 3.896 -0.848 1.00 94.25 90 VAL A N 1
ATOM 681 C CA . VAL A 1 90 ? -5.696 4.973 -0.801 1.00 94.25 90 VAL A CA 1
ATOM 682 C C . VAL A 1 90 ? -5.138 6.203 -1.502 1.00 94.25 90 VAL A C 1
ATOM 684 O O . VAL A 1 90 ? -4.003 6.615 -1.267 1.00 94.25 90 VAL A O 1
ATOM 687 N N . ILE A 1 91 ? -5.952 6.803 -2.368 1.00 90.38 91 ILE A N 1
ATOM 688 C CA . ILE A 1 91 ? -5.619 8.056 -3.045 1.00 90.38 91 ILE A CA 1
ATOM 689 C C . ILE A 1 91 ? -6.139 9.206 -2.194 1.00 90.38 91 ILE A C 1
ATOM 691 O O . ILE A 1 91 ? -7.342 9.456 -2.149 1.00 90.38 91 ILE A O 1
ATOM 695 N N . LEU A 1 92 ? -5.228 9.902 -1.521 1.00 85.44 92 LEU A N 1
ATOM 696 C CA . LEU A 1 92 ? -5.558 11.083 -0.740 1.00 85.44 92 LEU A CA 1
ATOM 697 C C . LEU A 1 92 ? -5.567 12.315 -1.658 1.00 85.44 92 LEU A C 1
ATOM 699 O O . LEU A 1 92 ? -4.626 12.504 -2.447 1.00 85.44 92 LEU A O 1
ATOM 703 N N . PRO A 1 93 ? -6.610 13.164 -1.585 1.00 76.06 93 PRO A N 1
ATOM 704 C CA . PRO A 1 93 ? -6.645 14.400 -2.348 1.00 76.06 93 PRO A CA 1
ATOM 705 C C . PRO A 1 93 ? -5.477 15.294 -1.921 1.00 76.06 93 PRO A C 1
ATOM 707 O O . PRO A 1 93 ? -5.160 15.428 -0.740 1.00 76.06 93 PRO A O 1
ATOM 710 N N . GLY A 1 94 ? -4.812 15.905 -2.899 1.00 65.19 94 GLY A N 1
ATOM 711 C CA . GLY A 1 94 ? -3.751 16.863 -2.622 1.00 65.19 94 GLY A CA 1
ATOM 712 C C . GLY A 1 94 ? -4.286 18.079 -1.862 1.00 65.19 94 GLY A C 1
ATOM 713 O O . GLY A 1 94 ? -5.350 18.607 -2.184 1.00 65.19 94 GLY A O 1
ATOM 714 N N . LEU A 1 95 ? -3.551 18.551 -0.855 1.00 57.78 95 LEU A N 1
ATOM 715 C CA . LEU A 1 95 ? -3.877 19.792 -0.151 1.00 57.78 95 LEU A CA 1
ATOM 716 C C . LEU A 1 95 ? -3.246 20.978 -0.885 1.00 57.78 95 LEU A C 1
ATOM 718 O O . LEU A 1 95 ? -2.035 20.987 -1.064 1.00 57.78 95 LEU A O 1
ATOM 722 N N . ARG A 1 96 ? -4.042 21.999 -1.243 1.00 51.69 96 ARG A N 1
ATOM 723 C CA . ARG A 1 96 ? -3.573 23.347 -1.646 1.00 51.69 96 ARG A CA 1
ATOM 724 C C . ARG A 1 96 ? -2.387 23.320 -2.634 1.00 51.69 96 ARG A C 1
ATOM 726 O O . ARG A 1 96 ? -1.296 23.766 -2.295 1.00 51.69 96 ARG A O 1
ATOM 733 N N . ASP A 1 97 ? -2.625 22.771 -3.827 1.00 49.53 97 ASP A N 1
ATOM 734 C CA . ASP A 1 97 ? -1.673 22.646 -4.952 1.00 49.53 97 ASP A CA 1
ATOM 735 C C . ASP A 1 97 ? -0.616 21.527 -4.847 1.00 49.53 97 ASP A C 1
ATOM 737 O O . ASP A 1 97 ? 0.273 21.422 -5.695 1.00 49.53 97 ASP A O 1
ATOM 741 N N . VAL A 1 98 ? -0.723 20.636 -3.855 1.00 54.28 98 VAL A N 1
ATOM 742 C CA . VAL A 1 98 ? 0.112 19.425 -3.762 1.00 54.28 98 VAL A CA 1
ATOM 743 C C . VAL A 1 98 ? -0.440 18.315 -4.670 1.00 54.28 98 VAL A C 1
ATOM 745 O O . VAL A 1 98 ? -1.649 18.150 -4.814 1.00 54.28 98 VAL A O 1
ATOM 748 N N . VAL A 1 99 ? 0.453 17.545 -5.298 1.00 62.62 99 VAL A N 1
ATOM 749 C CA . VAL A 1 99 ? 0.119 16.377 -6.134 1.00 62.62 99 VAL A CA 1
ATOM 750 C C . VAL A 1 99 ? -0.680 15.352 -5.315 1.00 62.62 99 VAL A C 1
ATOM 752 O O . VAL A 1 99 ? -0.406 15.167 -4.130 1.00 62.62 99 VAL A O 1
ATOM 755 N N . GLN A 1 100 ? -1.659 14.683 -5.937 1.00 66.88 100 GLN A N 1
ATOM 756 C CA . GLN A 1 100 ? -2.384 13.562 -5.320 1.00 66.88 100 GLN A CA 1
ATOM 757 C C . GLN A 1 100 ? -1.400 12.563 -4.705 1.00 66.88 100 GLN A C 1
ATOM 759 O O . GLN A 1 100 ? -0.421 12.171 -5.347 1.00 66.88 100 GLN A O 1
ATOM 764 N N . HIS A 1 101 ? -1.658 12.157 -3.464 1.00 80.81 101 HIS A N 1
ATOM 765 C CA . HIS A 1 101 ? -0.753 11.285 -2.730 1.00 80.81 101 HIS A CA 1
ATOM 766 C C . HIS A 1 101 ? -1.363 9.891 -2.615 1.00 80.81 101 HIS A C 1
ATOM 768 O O . HIS A 1 101 ? -2.411 9.713 -1.997 1.00 80.81 101 HIS A O 1
ATOM 774 N N . ALA A 1 102 ? -0.710 8.900 -3.218 1.00 89.44 102 ALA A N 1
ATOM 775 C CA . ALA A 1 102 ? -1.047 7.504 -2.989 1.00 89.44 102 ALA A CA 1
ATOM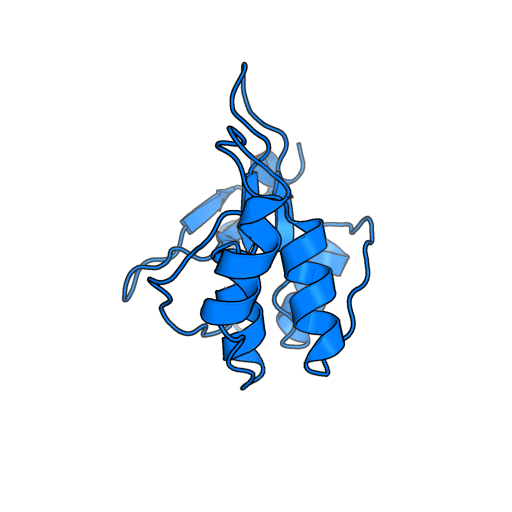 776 C C . ALA A 1 102 ? -0.396 7.063 -1.675 1.00 89.44 102 ALA A C 1
ATOM 778 O O . ALA A 1 102 ? 0.826 7.095 -1.546 1.00 89.44 102 ALA A O 1
ATOM 779 N N . SER A 1 103 ? -1.218 6.670 -0.709 1.00 91.38 103 SER A N 1
ATOM 780 C CA . SER A 1 103 ? -0.789 6.205 0.605 1.00 91.38 103 SER A CA 1
ATOM 781 C C . SER A 1 103 ? -1.180 4.747 0.785 1.00 91.38 103 SER A C 1
ATOM 783 O O . SER A 1 103 ? -2.232 4.320 0.317 1.00 91.38 103 SER A O 1
ATOM 785 N N . LEU A 1 104 ? -0.339 3.970 1.454 1.00 94.75 104 LEU A N 1
ATOM 786 C CA . LEU A 1 104 ? -0.616 2.569 1.740 1.00 94.75 104 LEU A CA 1
ATOM 787 C C . LEU A 1 104 ? -1.091 2.445 3.183 1.00 94.75 104 LEU A C 1
ATOM 789 O O . LEU A 1 104 ? -0.317 2.685 4.108 1.00 94.75 104 LEU A O 1
ATOM 793 N N . VAL A 1 105 ? -2.365 2.111 3.378 1.00 96.69 105 VAL A N 1
ATOM 794 C CA . VAL A 1 105 ? -2.935 1.936 4.717 1.00 96.69 105 VAL A CA 1
ATOM 795 C C . VAL A 1 105 ? -2.539 0.559 5.230 1.00 96.69 105 VAL A C 1
ATOM 797 O O . VAL A 1 105 ? -2.691 -0.445 4.539 1.00 96.69 105 VAL A O 1
ATOM 800 N N . ILE A 1 106 ? -2.005 0.521 6.445 1.00 96.38 106 ILE A N 1
ATOM 801 C CA . ILE A 1 106 ? -1.461 -0.702 7.046 1.00 96.38 106 ILE A CA 1
ATOM 802 C C . ILE A 1 106 ? -2.111 -1.027 8.380 1.00 96.38 106 ILE A C 1
ATOM 804 O O . ILE A 1 106 ? -1.809 -2.062 8.954 1.00 96.38 106 ILE A O 1
ATOM 808 N N . GLY A 1 107 ? -2.975 -0.162 8.904 1.00 96.88 107 GLY A N 1
ATOM 809 C CA . GLY A 1 107 ? -3.567 -0.403 10.204 1.00 96.88 107 GLY A CA 1
ATOM 810 C C . GLY A 1 107 ? -4.508 0.684 10.676 1.00 96.88 107 GLY A C 1
ATOM 811 O O . GLY A 1 107 ? -4.724 1.689 9.996 1.00 96.88 107 GLY A O 1
ATOM 812 N N . TYR A 1 108 ? -5.046 0.478 11.869 1.00 96.88 108 TYR A N 1
ATOM 813 C CA . TYR A 1 108 ? -5.855 1.451 12.583 1.00 96.88 108 TYR A CA 1
ATOM 814 C C . TYR A 1 108 ? -5.823 1.204 14.097 1.00 96.88 108 TYR A C 1
ATOM 816 O O . TYR A 1 108 ? -5.493 0.111 14.559 1.00 96.88 108 TYR A O 1
ATOM 824 N N . ASP A 1 109 ? -6.195 2.233 14.853 1.00 96.25 109 ASP A N 1
ATOM 825 C CA . ASP A 1 109 ? -6.480 2.179 16.286 1.00 96.25 109 ASP A CA 1
ATOM 826 C C . ASP A 1 109 ? -7.933 2.608 16.516 1.00 96.25 109 ASP A C 1
ATOM 828 O O . ASP A 1 109 ? -8.334 3.715 16.137 1.00 96.25 109 ASP A O 1
ATOM 832 N N . GLU A 1 110 ? -8.736 1.720 17.100 1.00 93.56 110 GLU A N 1
ATOM 833 C CA . GLU A 1 110 ? -10.147 1.988 17.388 1.00 93.56 110 GLU A CA 1
ATOM 834 C C . GLU A 1 110 ? -10.351 2.958 18.550 1.00 93.56 110 GLU A C 1
ATOM 836 O O . GLU A 1 110 ? -11.295 3.749 18.518 1.00 93.56 110 GLU A O 1
ATOM 841 N N . LEU A 1 111 ? -9.489 2.899 19.569 1.00 93.50 111 LEU A N 1
ATOM 842 C CA . LEU A 1 111 ? -9.601 3.729 20.767 1.00 93.50 111 LEU A CA 1
ATOM 843 C C . LEU A 1 111 ? -9.156 5.155 20.458 1.00 93.50 111 LEU A C 1
ATOM 845 O O . LEU A 1 111 ? -9.891 6.106 20.717 1.00 93.50 111 LEU A O 1
ATOM 849 N N . GLU A 1 112 ? -7.991 5.286 19.828 1.00 94.50 112 GLU A N 1
ATOM 850 C CA . GLU A 1 112 ? -7.408 6.578 19.458 1.00 94.50 112 GLU A CA 1
ATOM 851 C C . GLU A 1 112 ? -7.963 7.124 18.135 1.00 94.50 112 GLU A C 1
ATOM 853 O O . GLU A 1 112 ? -7.549 8.189 17.674 1.00 94.50 112 GLU A O 1
ATOM 858 N N . ARG A 1 113 ? -8.896 6.399 17.498 1.00 95.12 113 ARG A N 1
ATOM 859 C CA . ARG A 1 113 ? -9.553 6.776 16.234 1.00 95.12 113 ARG A CA 1
ATOM 860 C C . ARG A 1 113 ? -8.552 7.255 15.188 1.00 95.12 113 ARG A C 1
ATOM 862 O O . ARG A 1 113 ? -8.640 8.369 14.664 1.00 95.12 113 ARG A O 1
ATOM 869 N N . THR A 1 114 ? -7.562 6.415 14.916 1.00 96.25 114 THR A N 1
ATOM 870 C CA . THR A 1 114 ? -6.410 6.756 14.078 1.00 96.25 114 THR A CA 1
ATOM 871 C C . THR A 1 114 ? -6.231 5.722 12.975 1.00 96.25 114 THR A C 1
ATOM 873 O O . THR A 1 114 ? -6.379 4.528 13.204 1.00 96.25 114 THR A O 1
ATOM 876 N N . ILE A 1 115 ? -5.909 6.181 11.767 1.00 96.56 115 ILE A N 1
ATOM 877 C CA . ILE A 1 115 ? -5.542 5.343 10.625 1.00 96.56 115 ILE A CA 1
ATOM 878 C C . ILE A 1 115 ? -4.023 5.355 10.482 1.00 96.56 115 ILE A C 1
ATOM 880 O O . ILE A 1 115 ? -3.402 6.423 10.439 1.00 96.56 115 ILE A O 1
ATOM 884 N N . PHE A 1 116 ? -3.429 4.168 10.385 1.00 96.12 116 PHE A N 1
ATOM 885 C CA . PHE A 1 116 ? -1.998 4.001 10.183 1.00 96.12 116 PHE A CA 1
ATOM 886 C C . PHE A 1 116 ? -1.672 3.814 8.709 1.00 96.12 116 PHE A C 1
ATOM 888 O O . PHE A 1 116 ? -2.259 2.971 8.025 1.00 96.12 116 PHE A O 1
ATOM 895 N N . HIS A 1 117 ? -0.697 4.577 8.228 1.00 94.50 117 HIS A N 1
ATOM 896 C CA . HIS A 1 117 ? -0.163 4.435 6.883 1.00 94.50 117 HIS A CA 1
ATOM 897 C C . HIS A 1 117 ? 1.325 4.116 6.907 1.00 94.50 117 HIS A C 1
ATOM 899 O O . HIS A 1 117 ? 2.064 4.460 7.831 1.00 94.50 117 HIS A O 1
ATOM 905 N N . TYR A 1 118 ? 1.745 3.431 5.859 1.00 93.56 118 TYR A N 1
ATOM 906 C CA . TYR A 1 118 ? 3.105 2.994 5.650 1.00 93.56 118 TYR A CA 1
ATOM 907 C C . TYR A 1 118 ? 4.060 4.179 5.480 1.00 93.56 118 TYR A C 1
ATOM 909 O O . TYR A 1 118 ? 3.812 5.079 4.674 1.00 93.56 118 TYR A O 1
ATOM 917 N N . ILE A 1 119 ? 5.183 4.126 6.195 1.00 90.38 119 ILE A N 1
ATOM 918 C CA . ILE A 1 119 ? 6.364 4.952 5.951 1.00 90.38 119 ILE A CA 1
ATOM 919 C C . ILE A 1 119 ? 7.502 3.984 5.586 1.00 90.38 119 ILE A C 1
ATOM 921 O O . ILE A 1 119 ? 7.696 3.006 6.307 1.00 90.38 119 ILE A O 1
ATOM 925 N N . PRO A 1 120 ? 8.262 4.218 4.499 1.00 86.00 120 PRO A N 1
ATOM 926 C CA . PRO A 1 120 ? 9.372 3.359 4.064 1.00 86.00 120 PRO A CA 1
ATOM 927 C C . PRO A 1 120 ? 10.621 3.501 4.951 1.00 86.00 120 PRO A C 1
ATOM 929 O O . PRO A 1 120 ? 11.744 3.618 4.466 1.00 86.00 120 PRO A O 1
ATOM 932 N N . GLU A 1 121 ? 10.440 3.505 6.266 1.00 87.31 121 GLU A N 1
ATOM 933 C CA . GLU A 1 121 ? 11.505 3.604 7.254 1.00 87.31 121 GLU A CA 1
ATOM 934 C C . GLU A 1 121 ? 11.300 2.533 8.335 1.00 87.31 121 GLU A C 1
ATOM 936 O O . GLU A 1 121 ? 10.159 2.288 8.737 1.00 87.31 121 GLU A O 1
ATOM 941 N N . PRO A 1 122 ? 12.377 1.894 8.830 1.00 81.31 122 PRO A N 1
ATOM 942 C CA . PRO A 1 122 ? 12.272 0.932 9.922 1.00 81.31 122 PRO A CA 1
ATOM 943 C C . PRO A 1 122 ? 11.583 1.544 11.143 1.00 81.31 122 PRO A C 1
ATOM 945 O O . PRO A 1 122 ? 11.880 2.678 11.521 1.00 81.31 122 PRO A O 1
ATOM 948 N N . ASP A 1 123 ? 10.673 0.782 11.748 1.00 80.69 123 ASP A N 1
ATOM 949 C CA . ASP A 1 123 ? 9.984 1.122 12.999 1.00 80.69 123 ASP A CA 1
ATOM 950 C C . ASP A 1 123 ? 9.202 2.449 12.980 1.00 80.69 123 ASP A C 1
ATOM 952 O O . ASP A 1 123 ? 8.842 2.984 14.032 1.00 80.69 123 ASP A O 1
ATOM 956 N N . LYS A 1 124 ? 8.898 2.985 11.790 1.00 87.88 124 LYS A N 1
ATOM 957 C CA . LYS A 1 124 ? 8.058 4.173 11.628 1.00 87.88 124 LYS A CA 1
ATOM 958 C C . LYS A 1 124 ? 6.734 3.827 10.970 1.00 87.88 124 LYS A C 1
ATOM 960 O O . LYS A 1 124 ? 6.674 3.218 9.908 1.00 87.88 124 LYS A O 1
ATOM 965 N N . ILE A 1 125 ? 5.669 4.319 11.588 1.00 91.12 125 ILE A N 1
ATOM 966 C CA . ILE A 1 125 ? 4.319 4.308 11.036 1.00 91.12 125 ILE A CA 1
ATOM 967 C C . ILE A 1 125 ? 3.783 5.732 11.029 1.00 91.12 125 ILE A C 1
ATOM 969 O O . ILE A 1 125 ? 3.997 6.507 11.964 1.00 91.12 125 ILE A O 1
ATOM 973 N N . GLY A 1 126 ? 3.110 6.094 9.948 1.00 92.25 126 GLY A N 1
ATOM 974 C CA . GLY A 1 126 ? 2.398 7.353 9.863 1.00 92.25 126 GLY A CA 1
ATOM 975 C C . GLY A 1 126 ? 1.024 7.216 10.500 1.00 92.25 126 GLY A C 1
ATOM 976 O O . GLY A 1 126 ? 0.390 6.171 10.387 1.00 92.25 126 GLY A O 1
ATOM 977 N N . ALA A 1 127 ? 0.544 8.273 11.149 1.00 94.75 127 ALA A N 1
ATOM 978 C CA . ALA A 1 127 ? -0.741 8.290 11.840 1.00 94.75 127 ALA A CA 1
ATOM 979 C C . ALA A 1 127 ? -1.588 9.471 11.354 1.00 94.75 127 ALA A C 1
ATOM 981 O O . ALA A 1 127 ? -1.127 10.614 11.344 1.00 94.75 127 ALA A O 1
ATOM 982 N N . ILE A 1 128 ? -2.826 9.196 10.945 1.00 93.06 128 ILE A N 1
ATOM 983 C CA . ILE A 1 128 ? -3.798 10.204 10.513 1.00 93.06 128 ILE A CA 1
ATOM 984 C C . ILE A 1 128 ? -5.055 10.045 11.376 1.00 93.06 128 ILE A C 1
ATOM 986 O O . ILE A 1 128 ? -5.625 8.955 11.395 1.00 93.06 128 ILE A O 1
ATOM 990 N N . PRO A 1 129 ? -5.526 11.099 12.069 1.00 94.94 129 PRO A N 1
ATOM 991 C CA . PRO A 1 129 ? -6.804 11.045 12.772 1.00 94.94 129 PRO A CA 1
ATOM 992 C C . PRO A 1 129 ? -7.938 10.679 11.810 1.00 94.94 129 PRO A C 1
ATOM 994 O O . PRO A 1 129 ? -8.059 11.287 10.747 1.00 94.94 129 PRO A O 1
ATOM 997 N N . GLU A 1 130 ? -8.789 9.732 12.194 1.00 93.69 130 GLU A N 1
ATOM 998 C CA . GLU A 1 130 ? -9.889 9.201 11.377 1.00 93.69 130 GLU A CA 1
ATOM 999 C C . GLU A 1 130 ? -10.792 10.316 10.830 1.00 93.69 130 GLU A C 1
ATOM 1001 O O . GLU A 1 130 ? -11.107 10.335 9.646 1.00 93.69 130 GLU A O 1
ATOM 1006 N N . GLU A 1 131 ? -11.119 11.314 11.659 1.00 92.19 131 GLU A N 1
ATOM 1007 C CA . GLU A 1 131 ? -11.949 12.458 11.256 1.00 92.19 131 GLU A CA 1
ATOM 1008 C C . GLU A 1 131 ? -11.309 13.312 10.146 1.00 92.19 131 GLU A C 1
ATOM 1010 O O . GLU A 1 131 ? -12.009 13.979 9.390 1.00 92.19 131 GLU A O 1
ATOM 1015 N N . LYS A 1 132 ? -9.973 13.340 10.065 1.00 89.69 132 LYS A N 1
ATOM 1016 C CA . LYS A 1 132 ? -9.254 14.027 8.983 1.00 89.69 132 LYS A CA 1
ATOM 1017 C C . LYS A 1 132 ? -9.104 13.149 7.752 1.00 89.69 132 LYS A C 1
ATOM 1019 O O . LYS A 1 132 ? -9.024 13.687 6.661 1.00 89.69 132 LYS A O 1
ATOM 1024 N N . PHE A 1 133 ? -9.009 11.837 7.939 1.00 90.19 133 PHE A N 1
ATOM 1025 C CA . PHE A 1 133 ? -8.879 10.879 6.849 1.00 90.19 133 PHE A CA 1
ATOM 1026 C C . PHE A 1 133 ? -10.175 10.7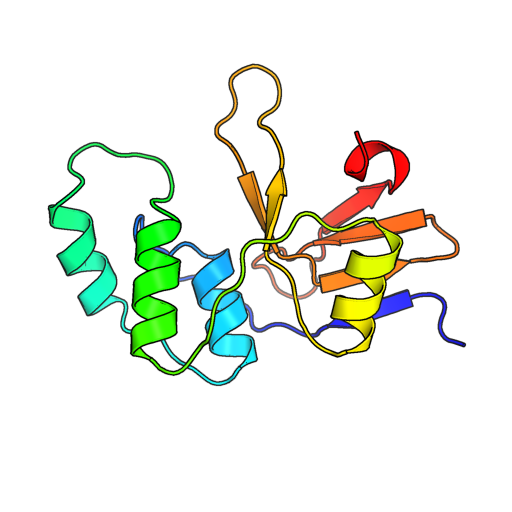59 6.033 1.00 90.19 133 PHE A C 1
ATOM 1028 O O . PHE A 1 133 ? -10.118 10.591 4.823 1.00 90.19 133 PHE A O 1
ATOM 1035 N N . ASP A 1 134 ? -11.331 10.859 6.694 1.00 87.88 134 ASP A N 1
ATOM 1036 C CA . ASP A 1 134 ? -12.662 10.737 6.075 1.00 87.88 134 ASP A CA 1
ATOM 1037 C C . ASP A 1 134 ? -13.134 12.006 5.332 1.00 87.88 134 ASP A C 1
ATOM 1039 O O . ASP A 1 134 ? -14.215 12.015 4.745 1.00 87.88 134 ASP A O 1
ATOM 1043 N N . LYS A 1 135 ? -12.358 13.097 5.387 1.00 81.81 135 LYS A N 1
ATOM 1044 C CA . LYS A 1 135 ? -12.680 14.403 4.785 1.00 81.81 135 LYS A CA 1
ATOM 1045 C C . LYS A 1 135 ? -11.864 14.659 3.526 1.00 81.81 135 LYS A C 1
ATOM 1047 O O . LYS A 1 135 ? -12.456 15.206 2.570 1.00 81.81 135 LYS A O 1
#

pLDDT: mean 90.38, std 9.57, range [49.53, 97.31]

Foldseek 3Di:
DALKFFADWAQDDDADLLAHPLLQRQCVLVVHHQDVVVSVVVCVVPPPDPHHPDVSSQVSSVVRPDDDDDDDDDPVVCQVCSVVNHFDFDFDDDDPPGDTDTWTWTIAGNVQQWTWTDDSDPPDIDIDRNVRRRD

Radius of gyration: 15.19 Å; chains: 1; bounding box: 30×36×44 Å

Secondary structure (DSSP, 8-state):
--SEEE---------BTTB-HHHHHHHHHTT----HHHHHHHHTTSTT--S--HHHHHHHHHHTT---------HHHHHHHHHTT---EEEEPPSTTPPPEEEEEEEEETTTTEEEEE-SSTT-EEEEEHHHHT-